Protein AF-A0A3P8IIR4-F1 (afdb_monomer)

Radius of gyration: 20.56 Å; Cα contacts (8 Å, |Δi|>4): 209; chains: 1; bounding box: 44×70×50 Å

Nearest PDB structures (foldseek):
  2rvk-assembly1_A  TM=5.491E-01  e=3.046E-05  Schizosaccharomyces pombe 972h-
  8v8j-assembly1_A  TM=4.713E-01  e=4.027E-01  Homo sapiens
  8v8i-assembly2_C  TM=4.203E-01  e=1.998E-01  Homo sapiens
  4tuu-assembly1_A  TM=4.596E-01  e=4.027E-01  Homo sapiens
  7k6m-assembly1_A  TM=4.285E-01  e=6.702E-01  Homo sapiens

Organism: NCBI:txid27848

Mean predicted aligned error: 11.12 Å

InterPro domains:
  IPR031567 Sin1, middle CRIM domain [PF16978] (65-155)

Sequence (172 aa):
MALEQAQADGQLARNNLFADYCVHDARPTGAVPDYSTARPGQLELASRQFTVWLWRVSHFPRVALCVQPRLNTTVKQFVGLVFWQYFNQLTRADAPPGLFDDLDRFDSTFLDRISVYILDTPEENVDSEFPPLDPTDPIHKYEFDSLALIEHTVTRKEDTKSKEVPLVLVTV

Structure (mmCIF, N/CA/C/O backbone):
data_AF-A0A3P8IIR4-F1
#
_entry.id   AF-A0A3P8IIR4-F1
#
loop_
_atom_site.group_PDB
_atom_site.id
_atom_site.type_symbol
_atom_site.label_atom_id
_atom_site.label_alt_id
_atom_site.label_comp_id
_atom_site.label_asym_id
_atom_site.label_entity_id
_atom_sit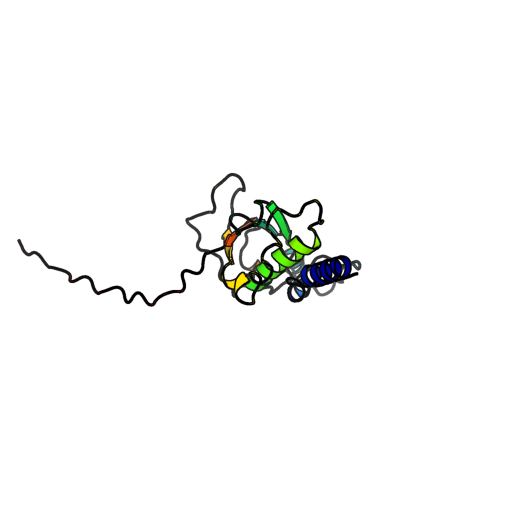e.label_seq_id
_atom_site.pdbx_PDB_ins_code
_atom_site.Cartn_x
_atom_site.Cartn_y
_atom_site.Cartn_z
_atom_site.occupancy
_atom_site.B_iso_or_equiv
_atom_site.auth_seq_id
_atom_site.auth_comp_id
_atom_site.auth_asym_id
_atom_site.auth_atom_id
_atom_site.pdbx_PDB_model_num
ATOM 1 N N . MET A 1 1 ? -18.207 -19.754 25.303 1.00 54.38 1 MET A N 1
ATOM 2 C CA . MET A 1 1 ? -18.531 -20.285 23.959 1.00 54.38 1 MET A CA 1
ATOM 3 C C . MET A 1 1 ? -18.850 -19.204 22.925 1.00 54.38 1 MET A C 1
ATOM 5 O O . MET A 1 1 ? -18.055 -19.080 22.014 1.00 54.38 1 MET A O 1
ATOM 9 N N . ALA A 1 2 ? -19.902 -18.374 23.032 1.00 58.41 2 ALA A N 1
ATOM 10 C CA . ALA A 1 2 ? -20.197 -17.376 21.977 1.00 58.41 2 ALA A CA 1
ATOM 11 C C . ALA A 1 2 ? -19.102 -16.297 21.784 1.00 58.41 2 ALA A C 1
ATOM 13 O O . ALA A 1 2 ? -18.758 -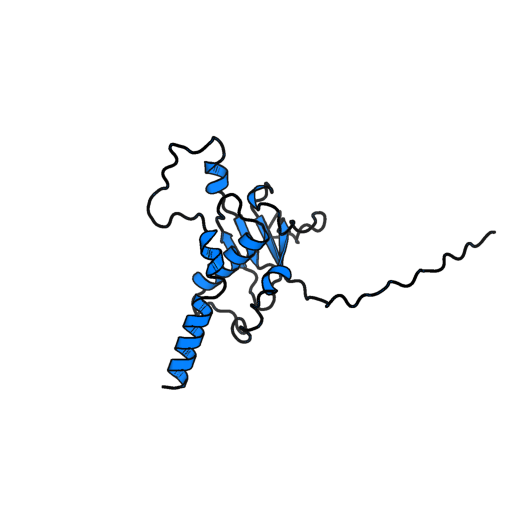15.962 20.655 1.00 58.41 2 ALA A O 1
ATOM 14 N N . LEU A 1 3 ? -18.513 -15.794 22.878 1.00 53.59 3 LEU A N 1
ATOM 15 C CA . LEU A 1 3 ? -17.443 -14.787 22.813 1.00 53.59 3 LEU A CA 1
ATOM 16 C C . LEU A 1 3 ? -16.135 -15.353 22.237 1.00 53.59 3 LEU A C 1
ATOM 18 O O . LEU A 1 3 ? -15.454 -14.689 21.466 1.00 53.59 3 LEU A O 1
ATOM 22 N N . GLU A 1 4 ? -15.798 -16.590 22.603 1.00 58.22 4 GLU A N 1
ATOM 23 C CA . GLU A 1 4 ? -14.605 -17.290 22.111 1.00 58.22 4 GLU A CA 1
ATOM 24 C C . GLU A 1 4 ? -14.738 -17.634 20.625 1.00 58.22 4 GLU A C 1
ATOM 26 O O . GLU A 1 4 ? -13.777 -17.486 19.877 1.00 58.22 4 GLU A O 1
ATOM 31 N N . GLN A 1 5 ? -15.944 -18.010 20.182 1.00 58.66 5 GLN A N 1
ATOM 32 C CA . GLN A 1 5 ? -16.244 -18.249 18.771 1.00 58.66 5 GLN A CA 1
ATOM 33 C C . GLN A 1 5 ? -16.088 -16.963 17.946 1.00 58.66 5 GLN A C 1
ATOM 35 O O . GLN A 1 5 ? -15.442 -16.995 16.908 1.00 58.66 5 GLN A O 1
ATOM 40 N N . ALA A 1 6 ? -16.604 -15.826 18.431 1.00 58.19 6 ALA A N 1
ATOM 41 C CA . ALA A 1 6 ? -16.466 -14.530 17.760 1.00 58.19 6 ALA A CA 1
ATOM 42 C C . ALA A 1 6 ? -15.008 -14.034 17.721 1.00 58.19 6 ALA A C 1
ATOM 44 O O . ALA A 1 6 ? -14.573 -13.435 16.742 1.00 58.19 6 ALA A O 1
ATOM 45 N N . GLN A 1 7 ? -14.224 -14.311 18.768 1.00 57.34 7 GLN A N 1
ATOM 46 C CA . GLN A 1 7 ? -12.792 -13.998 18.790 1.00 57.34 7 GLN A CA 1
ATOM 47 C C . GLN A 1 7 ? -11.983 -14.879 17.831 1.00 57.34 7 GLN A C 1
ATOM 49 O O . GLN A 1 7 ? -11.056 -14.380 17.192 1.00 57.34 7 GLN A O 1
ATOM 54 N N . ALA A 1 8 ? -12.330 -16.163 17.720 1.00 60.22 8 ALA A N 1
ATOM 55 C CA . ALA A 1 8 ? -11.716 -17.082 16.767 1.00 60.22 8 ALA A CA 1
ATOM 56 C C . ALA A 1 8 ? -12.079 -16.719 15.317 1.00 60.22 8 ALA A C 1
ATOM 58 O O . ALA A 1 8 ? -11.202 -16.691 14.458 1.00 60.22 8 ALA A O 1
ATOM 59 N N . ASP A 1 9 ? -13.341 -16.372 15.064 1.00 59.28 9 ASP A N 1
ATOM 60 C CA . ASP A 1 9 ? -13.843 -15.949 13.753 1.00 59.28 9 ASP A CA 1
ATOM 61 C C . ASP A 1 9 ? -13.201 -14.627 13.299 1.00 59.28 9 ASP A C 1
ATOM 63 O O . ASP A 1 9 ? -12.658 -14.540 12.199 1.00 59.28 9 ASP A O 1
ATOM 67 N N . GLY A 1 10 ? -13.098 -13.643 14.199 1.00 58.53 10 GLY A N 1
ATOM 68 C CA . GLY A 1 10 ? -12.374 -12.395 13.940 1.00 58.53 10 GLY A CA 1
ATOM 69 C C . GLY A 1 10 ? -10.867 -12.591 13.719 1.00 58.53 10 GLY A C 1
ATOM 70 O O . GLY A 1 10 ? -10.261 -11.883 12.915 1.00 58.53 10 GLY A O 1
ATOM 71 N N . GLN A 1 11 ? -10.239 -13.573 14.380 1.00 60.22 11 GLN A N 1
ATOM 72 C CA . GLN A 1 11 ? -8.843 -13.945 14.104 1.00 60.22 11 GLN A CA 1
ATOM 73 C C . GLN A 1 11 ? -8.671 -14.593 12.728 1.00 60.22 11 GLN A C 1
ATOM 75 O O . GLN A 1 11 ? -7.712 -14.269 12.027 1.00 60.22 11 GLN A O 1
ATOM 80 N N . LEU A 1 12 ? -9.580 -15.489 12.341 1.00 60.31 12 LEU A N 1
ATOM 81 C CA . LEU A 1 12 ? -9.597 -16.121 11.021 1.00 60.31 12 LEU A CA 1
ATOM 82 C C . LEU A 1 12 ? -9.808 -15.081 9.916 1.00 60.31 12 LEU A C 1
ATOM 84 O O . LEU A 1 12 ? -9.054 -15.069 8.945 1.00 60.31 12 LEU A O 1
ATOM 88 N N . ALA A 1 13 ? -10.762 -14.165 10.095 1.00 63.56 13 ALA A N 1
ATOM 89 C CA . ALA A 1 13 ? -11.017 -13.068 9.166 1.00 63.56 13 ALA A CA 1
ATOM 90 C C . ALA A 1 13 ? -9.787 -12.163 9.002 1.00 63.56 13 ALA A C 1
ATOM 92 O O . ALA A 1 13 ? -9.371 -11.888 7.879 1.00 63.56 13 ALA A O 1
ATOM 93 N N . ARG A 1 14 ? -9.137 -11.778 10.110 1.00 66.06 14 ARG A N 1
ATOM 94 C CA . ARG A 1 14 ? -7.911 -10.965 10.087 1.00 66.06 14 ARG A CA 1
ATOM 95 C C . ARG A 1 14 ? -6.762 -11.653 9.355 1.00 66.06 14 ARG A C 1
ATOM 97 O O . ARG A 1 14 ? -6.074 -11.007 8.574 1.00 66.06 14 ARG A O 1
ATOM 104 N N . ASN A 1 15 ? -6.542 -12.940 9.613 1.00 64.38 15 ASN A N 1
ATOM 105 C CA . ASN A 1 15 ? -5.452 -13.688 8.984 1.00 64.38 15 ASN A CA 1
ATOM 106 C C . ASN A 1 15 ? -5.658 -13.856 7.466 1.00 64.38 15 ASN A C 1
ATOM 108 O O . ASN A 1 15 ? -4.690 -14.087 6.746 1.00 64.38 15 ASN A O 1
ATOM 112 N N . ASN A 1 16 ? -6.896 -13.707 6.986 1.00 78.12 16 ASN A N 1
ATOM 113 C CA . ASN A 1 16 ? -7.237 -13.789 5.570 1.00 78.12 16 ASN A CA 1
ATOM 114 C C . ASN A 1 16 ? -7.251 -12.428 4.854 1.00 78.12 16 ASN A C 1
ATOM 116 O O . ASN A 1 16 ? -7.357 -12.399 3.627 1.00 78.12 16 ASN A O 1
ATOM 120 N N . LEU A 1 17 ? -7.119 -11.303 5.572 1.00 86.69 17 LEU A N 1
ATOM 121 C CA . LEU A 1 17 ? -7.070 -9.983 4.943 1.00 86.69 17 LEU A CA 1
ATOM 122 C C . LEU A 1 17 ? -5.876 -9.899 3.987 1.00 86.69 17 LEU A C 1
ATOM 124 O O . LEU A 1 17 ? -4.725 -10.099 4.379 1.00 86.69 17 LEU A O 1
ATOM 128 N N . PHE A 1 18 ? -6.166 -9.583 2.724 1.00 91.69 18 PHE A N 1
ATOM 129 C CA . PHE A 1 18 ? -5.177 -9.456 1.650 1.00 91.69 18 PHE A CA 1
ATOM 130 C C . PHE A 1 18 ? -4.336 -10.724 1.406 1.00 91.69 18 PHE A C 1
ATOM 132 O O . PHE A 1 18 ? -3.274 -10.639 0.793 1.00 91.69 18 PHE A O 1
ATOM 139 N N . ALA A 1 19 ? -4.790 -11.906 1.841 1.00 90.69 19 ALA A N 1
ATOM 140 C CA . ALA A 1 19 ? -4.039 -13.156 1.687 1.00 90.69 19 ALA A CA 1
ATOM 141 C C . ALA A 1 19 ? -3.680 -13.464 0.224 1.00 90.69 19 ALA A C 1
ATOM 143 O O . ALA A 1 19 ? -2.585 -13.957 -0.042 1.00 90.69 19 ALA A O 1
ATOM 144 N N . ASP A 1 20 ? -4.534 -13.091 -0.732 1.00 91.56 20 ASP A N 1
ATOM 145 C CA . ASP A 1 20 ? -4.284 -13.265 -2.168 1.00 91.56 20 ASP A CA 1
ATOM 146 C C . ASP A 1 20 ? -3.027 -12.532 -2.664 1.00 91.56 20 ASP A C 1
ATOM 148 O O . ASP A 1 20 ? -2.448 -12.911 -3.680 1.00 91.56 20 ASP A O 1
ATOM 152 N N . TYR A 1 21 ? -2.558 -11.514 -1.935 1.00 93.94 21 TYR A N 1
ATOM 153 C CA . TYR A 1 21 ? -1.386 -10.726 -2.311 1.00 93.94 21 TYR A CA 1
ATOM 154 C C . TYR A 1 21 ? -0.064 -11.316 -1.813 1.00 93.94 21 TYR A C 1
ATOM 156 O O . TYR A 1 21 ? 0.995 -10.876 -2.263 1.00 93.94 21 TYR A O 1
ATOM 164 N N . CYS A 1 22 ? -0.088 -12.351 -0.961 1.00 91.88 22 CYS A N 1
ATOM 165 C CA . CYS A 1 22 ? 1.134 -13.009 -0.481 1.00 91.88 22 CYS A CA 1
ATOM 166 C C . CYS A 1 22 ? 1.976 -13.603 -1.621 1.00 91.88 22 CYS A C 1
ATOM 168 O O . CYS A 1 22 ? 3.199 -13.690 -1.521 1.00 91.88 22 CYS A O 1
ATOM 170 N N . VAL A 1 23 ? 1.339 -13.951 -2.745 1.00 91.31 23 VAL A N 1
ATOM 171 C CA . VAL A 1 23 ? 2.011 -14.474 -3.943 1.00 91.31 23 VAL A CA 1
ATOM 172 C C . VAL A 1 23 ? 3.005 -13.476 -4.537 1.00 91.31 23 VAL A C 1
ATOM 174 O O . VAL A 1 23 ? 3.942 -13.888 -5.219 1.00 91.31 23 VAL A O 1
ATOM 177 N N . HIS A 1 24 ? 2.835 -12.180 -4.260 1.00 93.81 24 HIS A N 1
ATOM 178 C CA . HIS A 1 24 ? 3.719 -11.112 -4.718 1.00 93.81 24 HIS A CA 1
ATOM 179 C C . HIS A 1 24 ? 4.915 -10.871 -3.793 1.00 93.81 24 HIS A C 1
ATOM 181 O O . HIS A 1 24 ? 5.780 -10.076 -4.150 1.00 93.81 24 HIS A O 1
ATOM 187 N N . ASP A 1 25 ? 5.012 -11.555 -2.650 1.00 91.06 25 ASP A N 1
ATOM 188 C CA . ASP A 1 25 ? 6.176 -11.471 -1.767 1.00 91.06 25 ASP A CA 1
ATOM 189 C C . ASP A 1 25 ? 7.365 -12.233 -2.375 1.00 91.06 25 ASP A C 1
ATOM 191 O O . ASP A 1 25 ? 7.269 -13.426 -2.697 1.00 91.06 25 ASP A O 1
ATOM 195 N N . ALA A 1 26 ? 8.485 -11.536 -2.566 1.00 89.75 26 ALA A N 1
ATOM 196 C CA . ALA A 1 26 ? 9.731 -12.092 -3.088 1.00 89.75 26 ALA A CA 1
ATOM 197 C C . ALA A 1 26 ? 10.729 -12.490 -1.994 1.00 89.75 26 ALA A C 1
ATOM 199 O O . ALA A 1 26 ? 11.778 -13.053 -2.322 1.00 89.75 26 ALA A O 1
ATOM 200 N N . ARG A 1 27 ? 10.431 -12.229 -0.713 1.00 85.56 27 ARG A N 1
ATOM 201 C CA . ARG A 1 27 ? 11.316 -12.633 0.382 1.00 85.56 27 ARG A CA 1
ATOM 202 C C . ARG A 1 27 ? 11.489 -14.156 0.369 1.00 85.56 27 ARG A C 1
ATOM 204 O O . ARG A 1 27 ? 10.507 -14.891 0.235 1.00 85.56 27 ARG A O 1
ATOM 211 N N . PRO A 1 28 ? 12.725 -14.659 0.502 1.00 72.69 28 PRO A N 1
ATOM 212 C CA . PRO A 1 28 ? 12.974 -16.090 0.471 1.00 72.69 28 PRO A CA 1
ATOM 213 C C . PRO A 1 28 ? 12.336 -16.757 1.695 1.00 72.69 28 PRO A C 1
ATOM 215 O O . PRO A 1 28 ? 12.691 -16.465 2.833 1.00 72.69 28 PRO A O 1
ATOM 218 N N . THR A 1 29 ? 11.424 -17.702 1.472 1.00 64.31 29 THR A N 1
ATOM 219 C CA . THR A 1 29 ? 10.771 -18.503 2.526 1.00 64.31 29 THR A CA 1
ATOM 220 C C . THR A 1 29 ? 11.619 -19.699 2.983 1.00 64.31 29 THR A C 1
ATOM 222 O O . THR A 1 29 ? 11.099 -20.708 3.451 1.00 64.31 29 THR A O 1
ATOM 225 N N . GLY A 1 30 ? 12.946 -19.594 2.870 1.00 66.00 30 GLY A N 1
ATOM 226 C CA . GLY A 1 30 ? 13.893 -20.630 3.275 1.00 66.00 30 GLY A CA 1
ATOM 227 C C . GLY A 1 30 ? 15.015 -20.807 2.259 1.00 66.00 30 GLY A C 1
ATOM 228 O O . GLY A 1 30 ? 16.081 -20.218 2.412 1.00 66.00 30 GLY A O 1
ATOM 229 N N . ALA A 1 31 ? 14.787 -21.630 1.231 1.00 55.47 31 ALA A N 1
ATOM 230 C CA . ALA A 1 31 ? 15.807 -21.954 0.236 1.00 55.47 31 ALA A CA 1
ATOM 231 C C . ALA A 1 31 ? 16.247 -20.707 -0.546 1.00 55.47 31 ALA A C 1
ATOM 233 O O . ALA A 1 31 ? 15.415 -19.961 -1.066 1.00 55.47 31 ALA A O 1
ATOM 234 N N . VAL A 1 32 ? 17.564 -20.502 -0.635 1.00 59.53 32 VAL A N 1
ATOM 235 C CA . VAL A 1 32 ? 18.160 -19.483 -1.505 1.00 59.53 32 VAL A CA 1
ATOM 236 C C . VAL A 1 32 ? 17.701 -19.788 -2.934 1.00 59.53 32 VAL A C 1
ATOM 238 O O . VAL A 1 32 ? 17.897 -20.921 -3.382 1.00 59.53 32 VAL A O 1
ATOM 241 N N . PRO A 1 33 ? 17.055 -18.846 -3.639 1.00 61.00 33 PRO A N 1
ATOM 242 C CA . PRO A 1 33 ? 16.582 -19.125 -4.985 1.00 61.00 33 PRO A CA 1
ATOM 243 C C . PRO A 1 33 ? 17.765 -19.454 -5.901 1.00 61.00 33 PRO A C 1
ATOM 245 O O . PRO A 1 33 ? 18.830 -18.847 -5.795 1.00 61.00 33 PRO A O 1
ATOM 248 N N . ASP A 1 34 ? 17.597 -20.441 -6.780 1.00 61.19 34 ASP A N 1
ATOM 249 C CA . ASP A 1 34 ? 18.626 -20.787 -7.757 1.00 61.19 34 ASP A CA 1
ATOM 250 C C . ASP A 1 34 ? 18.662 -19.711 -8.849 1.00 61.19 34 ASP A C 1
ATOM 252 O O . ASP A 1 34 ? 17.772 -19.611 -9.696 1.00 61.19 34 ASP A O 1
ATOM 256 N N . TYR A 1 35 ? 19.680 -18.857 -8.785 1.00 63.03 35 TYR A N 1
ATOM 257 C CA . TYR A 1 35 ? 19.858 -17.723 -9.689 1.00 63.03 35 TYR A CA 1
ATOM 258 C C . TYR A 1 35 ? 20.765 -18.036 -10.881 1.00 63.03 35 TYR A C 1
ATOM 260 O O . TYR A 1 35 ? 21.122 -17.124 -11.628 1.00 63.03 35 TYR A O 1
ATOM 268 N N . SER A 1 36 ? 21.131 -19.303 -11.093 1.00 65.94 36 SER A N 1
ATOM 269 C CA . SER A 1 36 ? 22.040 -19.715 -12.171 1.00 65.94 36 SER A CA 1
ATOM 270 C C . SER A 1 36 ? 21.536 -19.361 -13.582 1.00 65.94 36 SER A C 1
ATOM 272 O O . SER A 1 36 ? 22.338 -19.251 -14.508 1.00 65.94 36 SER A O 1
ATOM 274 N N . THR A 1 37 ? 20.233 -19.100 -13.748 1.00 67.44 37 THR A N 1
ATOM 275 C CA . THR A 1 37 ? 19.613 -18.670 -15.016 1.00 67.44 37 THR A CA 1
ATOM 276 C C . THR A 1 37 ? 19.142 -17.209 -15.032 1.00 67.44 37 THR A C 1
ATOM 278 O O . THR A 1 37 ? 18.460 -16.799 -15.974 1.00 67.44 37 THR A O 1
ATOM 281 N N . ALA A 1 38 ? 19.433 -16.413 -13.998 1.00 64.94 38 ALA A N 1
ATOM 282 C CA . ALA A 1 38 ? 18.976 -15.026 -13.924 1.00 64.94 38 ALA A CA 1
ATOM 283 C C . ALA A 1 38 ? 19.742 -14.134 -14.914 1.00 64.94 38 ALA A C 1
ATOM 285 O O . ALA A 1 38 ? 20.963 -14.222 -15.046 1.00 64.94 38 ALA A O 1
ATOM 286 N N . ARG A 1 39 ? 19.027 -13.241 -15.611 1.00 73.25 39 ARG A N 1
ATOM 287 C CA . ARG A 1 39 ? 19.679 -12.241 -16.467 1.00 73.25 39 ARG A CA 1
ATOM 288 C C . ARG A 1 39 ? 20.422 -11.199 -15.616 1.00 73.25 39 ARG A C 1
ATOM 290 O O . ARG A 1 39 ? 19.990 -10.920 -14.494 1.00 73.25 39 ARG A O 1
ATOM 297 N N . PRO A 1 40 ? 21.490 -10.575 -16.147 1.00 69.75 40 PRO A N 1
ATOM 298 C CA . PRO A 1 40 ? 22.151 -9.449 -15.487 1.00 69.75 40 PRO A CA 1
ATOM 299 C C . PRO A 1 40 ? 21.135 -8.360 -15.102 1.00 69.75 40 PRO A C 1
ATOM 301 O O . PRO A 1 40 ? 20.258 -8.035 -15.900 1.00 69.75 40 PRO A O 1
ATOM 304 N N . GLY A 1 41 ? 21.210 -7.844 -13.872 1.00 71.31 41 GLY A N 1
ATOM 305 C CA . GLY A 1 41 ? 20.292 -6.829 -13.327 1.00 71.31 41 GLY A CA 1
ATOM 306 C C . GLY A 1 41 ? 18.937 -7.355 -12.828 1.00 71.31 41 GLY A C 1
ATOM 307 O O . GLY A 1 41 ? 18.318 -6.744 -11.963 1.00 71.31 41 GLY A O 1
ATOM 308 N N . GLN A 1 42 ? 18.488 -8.530 -13.283 1.00 74.81 42 GLN A N 1
ATOM 309 C CA . GLN A 1 42 ? 17.210 -9.114 -12.857 1.00 74.81 42 GLN A CA 1
ATOM 310 C C . GLN A 1 42 ? 17.234 -9.558 -11.385 1.00 74.81 42 GLN A C 1
ATOM 312 O O . GLN A 1 42 ? 16.218 -9.476 -10.696 1.00 74.81 42 GLN A O 1
ATOM 317 N N . LEU A 1 43 ? 18.397 -10.008 -10.905 1.00 75.31 43 LEU A N 1
ATOM 318 C CA . LEU A 1 43 ? 18.605 -10.378 -9.506 1.00 75.31 43 LEU A CA 1
ATOM 319 C C . LEU A 1 43 ? 18.543 -9.163 -8.572 1.00 75.31 43 LEU A C 1
ATOM 321 O O . LEU A 1 43 ? 17.952 -9.254 -7.497 1.00 75.31 43 LEU A O 1
ATOM 325 N N . GLU A 1 44 ? 19.116 -8.035 -8.994 1.00 78.25 44 GLU A N 1
ATOM 326 C CA . GLU A 1 44 ? 19.084 -6.795 -8.213 1.00 78.25 44 GLU A CA 1
ATOM 327 C C . GLU A 1 44 ? 17.661 -6.256 -8.105 1.00 78.25 44 GLU A C 1
ATOM 329 O O . GLU A 1 44 ? 17.191 -5.988 -7.004 1.00 78.25 44 GLU A O 1
ATOM 334 N N . LEU A 1 45 ? 16.928 -6.223 -9.223 1.00 79.50 45 LEU A N 1
ATOM 335 C CA . LEU A 1 45 ? 15.512 -5.854 -9.236 1.00 79.50 45 LEU A CA 1
ATOM 336 C C . LEU A 1 45 ? 14.669 -6.781 -8.347 1.00 79.50 45 LEU A C 1
ATOM 338 O O . LEU A 1 45 ? 13.857 -6.297 -7.574 1.00 79.50 45 LEU A O 1
ATOM 342 N N . ALA A 1 46 ? 14.874 -8.101 -8.405 1.00 78.38 46 ALA A N 1
ATOM 343 C CA . ALA A 1 46 ? 14.104 -9.061 -7.604 1.00 78.38 46 ALA A CA 1
ATOM 344 C C . ALA A 1 46 ? 14.425 -9.021 -6.097 1.00 78.38 46 ALA A C 1
ATOM 346 O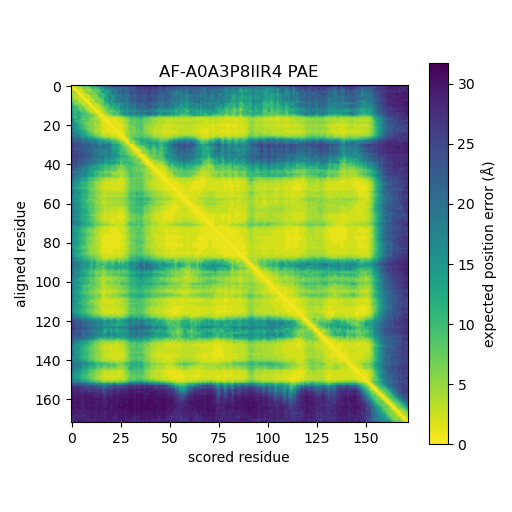 O . ALA A 1 46 ? 13.614 -9.453 -5.274 1.00 78.38 46 ALA A O 1
ATOM 347 N N . SER A 1 47 ? 15.616 -8.537 -5.743 1.00 82.44 47 SER A N 1
ATOM 348 C CA . SER A 1 47 ? 16.070 -8.390 -4.355 1.00 82.44 47 SER A CA 1
ATOM 349 C C . SER A 1 47 ? 15.790 -6.995 -3.794 1.00 82.44 47 SER A C 1
ATOM 351 O O . SER A 1 47 ? 16.083 -6.734 -2.627 1.00 82.44 47 SER A O 1
ATOM 353 N N . ARG A 1 48 ? 15.235 -6.097 -4.614 1.00 88.62 48 ARG A N 1
ATOM 354 C CA . ARG A 1 48 ? 15.013 -4.699 -4.266 1.00 88.62 48 ARG A CA 1
ATOM 355 C C . ARG A 1 48 ? 13.928 -4.562 -3.204 1.00 88.62 48 ARG A C 1
ATOM 357 O O . ARG A 1 48 ? 12.821 -5.078 -3.351 1.00 88.62 48 ARG A O 1
ATOM 364 N N . GLN A 1 49 ? 14.259 -3.844 -2.138 1.00 92.56 49 GLN A N 1
ATOM 365 C CA . GLN A 1 49 ? 13.345 -3.550 -1.043 1.00 92.56 49 GLN A CA 1
ATOM 366 C C . GLN A 1 49 ? 12.864 -2.108 -1.132 1.00 92.56 49 GLN A C 1
ATOM 368 O O . GLN A 1 49 ? 13.642 -1.204 -1.414 1.00 92.56 49 GLN A O 1
ATOM 373 N N . PHE A 1 50 ? 11.586 -1.914 -0.835 1.00 93.69 50 PHE A N 1
ATOM 374 C CA . PHE A 1 50 ? 10.944 -0.613 -0.783 1.00 93.69 50 PHE A CA 1
ATOM 375 C C . PHE A 1 50 ? 10.621 -0.272 0.668 1.00 93.69 50 PHE A C 1
ATOM 377 O O . PHE A 1 50 ? 10.050 -1.095 1.389 1.00 93.69 50 PHE A O 1
ATOM 384 N N . THR A 1 51 ? 10.948 0.947 1.082 1.00 94.62 51 THR A N 1
ATOM 385 C CA . THR A 1 51 ? 10.490 1.532 2.341 1.00 94.62 51 THR A CA 1
ATOM 386 C C . THR A 1 51 ? 9.157 2.223 2.093 1.00 94.62 51 THR A C 1
ATOM 388 O O . THR A 1 51 ? 9.093 3.266 1.446 1.00 94.62 51 THR A O 1
ATOM 391 N N . VAL A 1 52 ? 8.074 1.642 2.601 1.00 95.25 52 VAL A N 1
ATOM 392 C CA . VAL A 1 52 ? 6.709 2.110 2.347 1.00 95.25 52 VAL A CA 1
ATOM 393 C C . VAL A 1 52 ? 6.101 2.679 3.612 1.00 95.25 52 VAL A C 1
ATOM 395 O O . VAL A 1 52 ? 5.940 1.970 4.603 1.00 95.25 52 VAL A O 1
ATOM 398 N N . TRP A 1 53 ? 5.708 3.945 3.566 1.00 94.00 53 TRP A N 1
ATOM 399 C CA . TRP A 1 53 ? 5.058 4.633 4.669 1.00 94.00 53 TRP A CA 1
ATOM 400 C C . TRP A 1 53 ? 3.538 4.584 4.537 1.00 94.00 53 TRP A C 1
ATOM 402 O O . TRP A 1 53 ? 2.980 5.034 3.535 1.00 94.00 53 TRP A O 1
ATOM 412 N N . LEU A 1 54 ? 2.846 4.132 5.584 1.00 93.19 54 LEU A N 1
ATOM 413 C CA . LEU A 1 54 ? 1.404 4.332 5.755 1.00 93.19 54 LEU A CA 1
ATOM 414 C C . LEU A 1 54 ? 1.149 5.800 6.126 1.00 93.19 54 LEU A C 1
ATOM 416 O O . LEU A 1 54 ? 0.914 6.139 7.281 1.00 93.19 54 LEU A O 1
ATOM 420 N N . TRP A 1 55 ? 1.298 6.704 5.159 1.00 91.81 55 TRP A N 1
ATOM 421 C CA . TRP A 1 55 ? 1.450 8.134 5.425 1.00 91.81 55 TRP A CA 1
ATOM 422 C C . TRP A 1 55 ? 0.152 8.805 5.868 1.00 91.81 55 TRP A C 1
ATOM 424 O O . TRP A 1 55 ? 0.122 9.516 6.874 1.00 91.81 55 TRP A O 1
ATOM 434 N N . ARG A 1 56 ? -0.922 8.591 5.103 1.00 91.38 56 ARG A N 1
ATOM 435 C CA . ARG A 1 56 ? -2.264 9.142 5.351 1.00 91.38 56 ARG A CA 1
ATOM 436 C C . ARG A 1 56 ? -3.315 8.113 4.951 1.00 91.38 56 ARG A C 1
ATOM 438 O O . ARG A 1 56 ? -4.083 8.332 4.023 1.00 91.38 56 ARG A O 1
ATOM 445 N N . VAL A 1 57 ? -3.301 6.971 5.632 1.00 91.75 57 VAL A N 1
ATOM 446 C CA . VAL A 1 57 ? -4.302 5.911 5.463 1.00 91.75 57 VAL A CA 1
ATOM 447 C C . VAL A 1 57 ? -5.190 5.901 6.702 1.00 91.75 57 VAL A C 1
ATOM 449 O O . VAL A 1 57 ? -4.699 5.867 7.831 1.00 91.75 57 VAL A O 1
ATOM 452 N N . SER A 1 58 ? -6.503 5.974 6.514 1.00 88.75 58 SER A N 1
ATOM 453 C CA . SER A 1 58 ? -7.463 6.172 7.603 1.00 88.75 58 SER A CA 1
ATOM 454 C C . SER A 1 58 ? -7.403 5.007 8.586 1.00 88.75 58 SER A C 1
ATOM 456 O O . SER A 1 58 ? -7.380 3.848 8.173 1.00 88.75 58 SER A O 1
ATOM 458 N N . HIS A 1 59 ? -7.400 5.296 9.887 1.00 87.06 59 HIS A N 1
ATOM 459 C CA . HIS A 1 59 ? -7.279 4.302 10.969 1.00 87.06 59 HIS A CA 1
ATOM 460 C C . HIS A 1 59 ? -5.965 3.501 10.991 1.00 87.06 59 HIS A C 1
ATOM 462 O O . HIS A 1 59 ? -5.834 2.582 11.797 1.00 87.06 59 HIS A O 1
ATOM 468 N N . PHE A 1 60 ? -4.978 3.858 10.163 1.00 89.50 60 PHE A N 1
ATOM 469 C CA . PHE A 1 60 ? -3.623 3.327 10.267 1.00 89.50 60 PHE A CA 1
ATOM 470 C C . PHE A 1 60 ? -2.694 4.364 10.912 1.00 89.50 60 PHE A C 1
ATOM 472 O O . PHE A 1 60 ? -2.834 5.567 10.680 1.00 89.50 60 PHE A O 1
ATOM 479 N N . PRO A 1 61 ? -1.729 3.921 11.730 1.00 88.81 61 PRO A N 1
ATOM 480 C CA . PRO A 1 61 ? -0.695 4.781 12.268 1.00 88.81 61 PRO A CA 1
ATOM 481 C C . PRO A 1 61 ? 0.303 5.121 11.161 1.00 88.81 61 PRO A C 1
ATOM 483 O O . PRO A 1 61 ? 0.500 4.345 10.224 1.00 88.81 61 PRO A O 1
ATOM 486 N N . ARG A 1 62 ? 0.993 6.255 11.304 1.00 89.50 62 ARG A N 1
ATOM 487 C CA . ARG A 1 62 ? 2.095 6.610 10.408 1.00 89.50 62 ARG A CA 1
ATOM 488 C C . ARG A 1 62 ? 3.316 5.755 10.728 1.00 89.50 62 ARG A C 1
ATOM 490 O O . ARG A 1 62 ? 4.093 6.085 11.619 1.00 89.50 62 ARG A O 1
ATOM 497 N N . VAL A 1 63 ? 3.456 4.649 10.007 1.00 90.44 63 VAL A N 1
ATOM 498 C CA . VAL A 1 63 ? 4.537 3.667 10.168 1.00 90.44 63 VAL A CA 1
ATOM 499 C C . VAL A 1 63 ? 5.143 3.295 8.822 1.00 90.44 63 VAL A C 1
ATOM 501 O O . VAL A 1 63 ? 4.481 3.415 7.791 1.00 90.44 63 VAL A O 1
ATOM 504 N N . ALA A 1 64 ? 6.391 2.833 8.843 1.00 92.00 64 ALA A N 1
ATOM 505 C CA . ALA A 1 64 ? 7.099 2.345 7.667 1.00 92.00 64 ALA A CA 1
ATOM 506 C C . ALA A 1 64 ? 7.189 0.814 7.667 1.00 92.00 64 ALA A C 1
ATOM 508 O O . ALA A 1 64 ? 7.355 0.197 8.720 1.00 92.00 64 ALA A O 1
ATOM 509 N N . LEU A 1 65 ? 7.127 0.215 6.480 1.00 92.56 65 LEU A N 1
ATOM 510 C CA . LEU A 1 65 ? 7.362 -1.206 6.243 1.00 92.56 65 LEU A CA 1
ATOM 511 C C . LEU A 1 65 ? 8.421 -1.390 5.159 1.00 92.56 65 LEU A C 1
ATOM 513 O O . LEU A 1 65 ? 8.389 -0.699 4.144 1.00 92.56 65 LEU A O 1
ATOM 517 N N . CYS A 1 66 ? 9.303 -2.373 5.334 1.00 93.81 66 CYS A N 1
ATOM 518 C CA . CYS A 1 66 ? 10.187 -2.830 4.263 1.00 93.81 66 CYS A CA 1
ATOM 519 C C . CYS A 1 66 ? 9.498 -3.952 3.485 1.00 93.81 66 CYS A C 1
ATOM 521 O O . CYS A 1 66 ? 9.239 -5.021 4.047 1.00 93.81 66 CYS A O 1
ATOM 523 N N . VAL A 1 67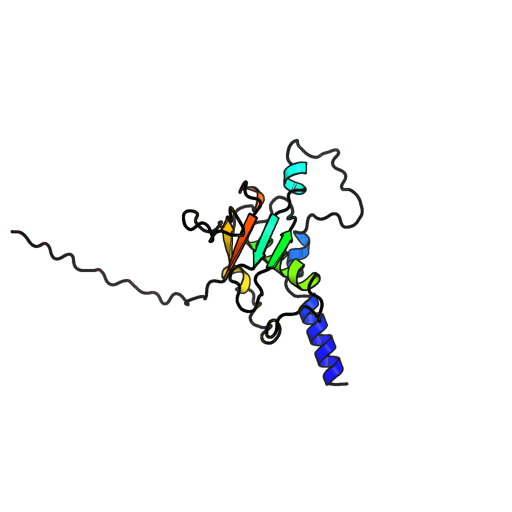 ? 9.201 -3.722 2.209 1.00 94.25 67 VAL A N 1
ATOM 524 C CA . VAL A 1 67 ? 8.462 -4.658 1.351 1.00 94.25 67 VAL A CA 1
ATOM 525 C C . VAL A 1 67 ? 9.313 -5.034 0.145 1.00 94.25 67 VAL A C 1
ATOM 527 O O . VAL A 1 67 ? 9.900 -4.166 -0.494 1.00 94.25 67 VAL A O 1
ATOM 530 N N . GLN A 1 68 ? 9.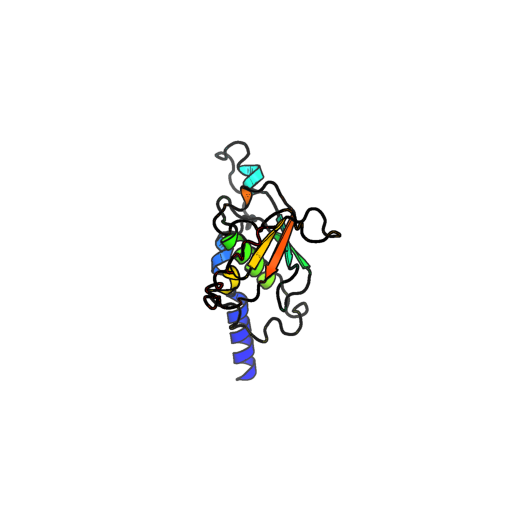376 -6.327 -0.175 1.00 94.50 68 GLN A N 1
ATOM 531 C CA . GLN A 1 68 ? 10.135 -6.846 -1.315 1.00 94.50 68 GLN A CA 1
ATOM 532 C C . GLN A 1 68 ? 9.173 -7.509 -2.317 1.00 94.50 68 GLN A C 1
ATOM 534 O O . GLN A 1 68 ? 8.816 -8.678 -2.146 1.00 94.50 68 GLN A O 1
ATOM 539 N N . PRO A 1 69 ? 8.698 -6.777 -3.337 1.00 93.88 69 PRO A N 1
ATOM 540 C CA . PRO A 1 69 ? 7.787 -7.323 -4.329 1.00 93.88 69 PRO A CA 1
ATOM 541 C C . PRO A 1 69 ? 8.498 -8.223 -5.340 1.00 93.88 69 PRO A C 1
ATOM 543 O O . PRO A 1 69 ? 9.655 -8.021 -5.695 1.00 93.88 69 PRO A O 1
ATOM 546 N N . ARG A 1 70 ? 7.766 -9.185 -5.901 1.00 91.50 70 ARG A N 1
ATOM 547 C CA . ARG A 1 70 ? 8.224 -9.951 -7.066 1.00 91.50 70 ARG A CA 1
ATOM 548 C C . ARG A 1 70 ? 8.319 -9.070 -8.301 1.00 91.50 70 ARG A C 1
ATOM 550 O O . ARG A 1 70 ? 7.569 -8.104 -8.466 1.00 91.50 70 ARG A O 1
ATOM 557 N N . LEU A 1 71 ? 9.182 -9.477 -9.226 1.00 88.50 71 LEU A N 1
ATOM 558 C CA . LEU A 1 71 ? 9.217 -8.909 -10.570 1.00 88.50 71 LEU A CA 1
ATOM 559 C C . LEU A 1 71 ? 7.819 -8.943 -11.204 1.00 88.50 71 LEU A C 1
ATOM 561 O O . LEU A 1 71 ? 7.056 -9.883 -10.990 1.00 88.50 71 LEU A O 1
ATOM 565 N N . ASN A 1 72 ? 7.506 -7.917 -11.995 1.00 88.81 72 ASN A N 1
ATOM 566 C CA . ASN A 1 72 ? 6.209 -7.708 -12.654 1.00 88.81 72 ASN A CA 1
ATOM 567 C C . ASN A 1 72 ? 5.015 -7.441 -11.721 1.00 88.81 72 ASN A C 1
ATOM 569 O O . ASN A 1 72 ? 3.895 -7.323 -12.210 1.00 88.81 72 ASN A O 1
ATOM 573 N N . THR A 1 73 ? 5.225 -7.310 -10.408 1.00 94.38 73 THR A N 1
ATOM 574 C CA . THR A 1 73 ? 4.172 -6.839 -9.497 1.00 94.38 73 THR A CA 1
ATOM 575 C C . THR A 1 73 ? 3.773 -5.415 -9.881 1.00 94.38 73 THR A C 1
ATOM 577 O O . THR A 1 73 ? 4.628 -4.527 -9.956 1.00 94.38 73 THR A O 1
ATOM 580 N N . THR A 1 74 ? 2.485 -5.208 -10.148 1.00 97.00 74 THR A N 1
ATOM 581 C CA . THR A 1 74 ? 1.921 -3.878 -10.429 1.00 97.00 74 THR A CA 1
ATOM 582 C C . THR A 1 74 ? 1.849 -3.034 -9.161 1.00 97.00 74 THR A C 1
ATOM 584 O O . THR A 1 74 ? 1.836 -3.578 -8.055 1.00 97.00 74 THR A O 1
ATOM 587 N N . VAL A 1 75 ? 1.750 -1.712 -9.290 1.00 96.81 75 VAL A N 1
ATOM 588 C CA . VAL A 1 75 ? 1.575 -0.806 -8.144 1.00 96.81 75 VAL A CA 1
ATOM 589 C C . VAL A 1 75 ? 0.348 -1.200 -7.305 1.00 96.81 75 VAL A C 1
ATOM 591 O O . VAL A 1 75 ? 0.458 -1.296 -6.085 1.00 96.81 75 VAL A O 1
ATOM 594 N N . LYS A 1 76 ? -0.798 -1.538 -7.917 1.00 96.19 76 LYS A N 1
ATOM 595 C CA . LYS A 1 76 ? -1.992 -1.985 -7.169 1.00 96.19 76 LYS A CA 1
ATOM 596 C C . LYS A 1 76 ? -1.748 -3.279 -6.384 1.00 96.19 76 LYS A C 1
ATOM 598 O O . LYS A 1 76 ? -2.130 -3.381 -5.219 1.00 96.19 76 LYS A O 1
ATOM 603 N N . GLN A 1 77 ? -1.093 -4.265 -6.999 1.00 96.88 77 GLN A N 1
ATOM 604 C CA . GLN A 1 77 ? -0.735 -5.520 -6.324 1.00 96.88 77 GLN A CA 1
ATOM 605 C C . GLN A 1 77 ? 0.278 -5.295 -5.198 1.00 96.88 77 GLN A C 1
ATOM 607 O O . GLN A 1 77 ? 0.179 -5.920 -4.144 1.00 96.88 77 GLN A O 1
ATOM 612 N N . PHE A 1 78 ? 1.222 -4.379 -5.404 1.00 96.75 78 PHE A N 1
ATOM 613 C CA . PHE A 1 78 ? 2.195 -3.976 -4.400 1.00 96.75 78 PHE A CA 1
ATOM 614 C C . PHE A 1 78 ? 1.521 -3.358 -3.172 1.00 96.75 78 PHE A C 1
ATOM 616 O O . PHE A 1 78 ? 1.850 -3.733 -2.051 1.00 96.75 78 PHE A O 1
ATOM 623 N N . VAL A 1 79 ? 0.525 -2.486 -3.356 1.00 97.00 79 VAL A N 1
ATOM 624 C CA . VAL A 1 79 ? -0.262 -1.941 -2.238 1.00 97.00 79 VAL A CA 1
ATOM 625 C C . VAL A 1 79 ? -0.952 -3.066 -1.456 1.00 97.00 79 VAL A C 1
ATOM 627 O O . VAL A 1 79 ? -0.875 -3.096 -0.229 1.00 97.00 79 VAL A O 1
ATOM 630 N N . GLY A 1 80 ? -1.574 -4.030 -2.142 1.00 96.00 80 GLY A N 1
ATOM 631 C CA . GLY A 1 80 ? -2.170 -5.199 -1.485 1.00 96.00 80 GLY A CA 1
ATOM 632 C C . GLY A 1 80 ? -1.151 -6.017 -0.681 1.00 96.00 80 GLY A C 1
ATOM 633 O O . GLY A 1 80 ? -1.431 -6.407 0.452 1.00 96.00 80 GLY A O 1
ATOM 634 N N . LEU A 1 81 ? 0.060 -6.202 -1.218 1.00 95.69 81 LEU A N 1
ATOM 635 C CA . LEU A 1 81 ? 1.171 -6.860 -0.525 1.00 95.69 81 LEU A CA 1
ATOM 636 C C . LEU A 1 81 ? 1.601 -6.094 0.738 1.00 95.69 81 LEU A C 1
ATOM 638 O O . LEU A 1 81 ? 1.846 -6.721 1.769 1.00 95.69 81 LEU A O 1
ATOM 642 N N . VAL A 1 82 ? 1.661 -4.757 0.686 1.00 95.69 82 VAL A N 1
ATOM 643 C CA . VAL A 1 82 ? 1.983 -3.909 1.850 1.00 95.69 82 VAL A CA 1
ATOM 644 C C . VAL A 1 82 ? 0.978 -4.146 2.976 1.00 95.69 82 VAL A C 1
ATOM 646 O O . VAL A 1 82 ? 1.385 -4.382 4.114 1.00 95.69 82 VAL A O 1
ATOM 649 N N . PHE A 1 83 ? -0.325 -4.131 2.674 1.00 94.88 83 PHE A N 1
ATOM 650 C CA . PHE A 1 83 ? -1.359 -4.370 3.685 1.00 94.88 83 PHE A CA 1
ATOM 651 C C . PHE A 1 83 ? -1.335 -5.803 4.208 1.00 94.88 83 PHE A C 1
ATOM 653 O O . PHE A 1 83 ? -1.390 -5.995 5.422 1.00 94.88 83 PHE A O 1
ATOM 660 N N . TRP A 1 84 ? -1.180 -6.801 3.334 1.00 93.50 84 TRP A N 1
ATOM 661 C CA . TRP A 1 84 ? -0.997 -8.190 3.759 1.00 93.50 84 TRP A CA 1
ATOM 662 C C . TRP A 1 84 ? 0.167 -8.320 4.745 1.00 93.50 84 TRP A C 1
ATOM 664 O O . TRP A 1 84 ? 0.006 -8.891 5.826 1.00 93.50 84 TRP A O 1
ATOM 674 N N . GLN A 1 85 ? 1.323 -7.741 4.416 1.00 92.12 85 GLN A N 1
ATOM 675 C CA . GLN A 1 85 ? 2.496 -7.781 5.279 1.00 92.12 85 GLN A CA 1
ATOM 676 C C . GLN A 1 85 ? 2.247 -7.046 6.600 1.00 92.12 85 GLN A C 1
ATOM 678 O O . GLN A 1 85 ? 2.602 -7.576 7.653 1.00 92.12 85 GLN A O 1
ATOM 683 N N . TYR A 1 86 ? 1.614 -5.870 6.561 1.00 91.69 86 TYR A N 1
ATOM 684 C CA . TYR A 1 86 ? 1.254 -5.113 7.758 1.00 91.69 86 TYR A CA 1
ATOM 685 C C . TYR A 1 86 ? 0.386 -5.949 8.700 1.00 91.69 86 TYR A C 1
ATOM 687 O O . TYR A 1 86 ? 0.756 -6.132 9.856 1.00 91.69 86 TYR A O 1
ATOM 695 N N . PHE A 1 87 ? -0.708 -6.541 8.214 1.00 88.62 87 PHE A N 1
ATOM 696 C CA . PHE A 1 87 ? -1.597 -7.355 9.049 1.00 88.62 87 PHE A CA 1
ATOM 697 C C . PHE A 1 87 ? -0.947 -8.648 9.555 1.00 88.62 87 PHE A C 1
ATOM 699 O O . PHE A 1 87 ? -1.246 -9.069 10.671 1.00 88.62 87 PHE A O 1
ATOM 706 N N . ASN A 1 88 ? -0.038 -9.257 8.786 1.00 86.12 88 ASN A N 1
ATOM 707 C CA . ASN A 1 88 ? 0.693 -10.455 9.217 1.00 86.12 88 ASN A CA 1
ATOM 708 C C . ASN A 1 88 ? 1.776 -10.153 10.262 1.00 86.12 88 ASN A C 1
ATOM 710 O O . ASN A 1 88 ? 2.094 -11.013 11.081 1.00 86.12 88 ASN A O 1
ATOM 714 N N . GLN A 1 89 ? 2.346 -8.947 10.248 1.00 84.00 89 GLN A N 1
ATOM 715 C CA . GLN A 1 89 ? 3.340 -8.504 11.231 1.00 84.00 89 GLN A CA 1
ATOM 716 C C . GLN A 1 89 ? 2.700 -7.850 12.464 1.00 84.00 89 GLN A C 1
ATOM 718 O O . GLN A 1 89 ? 3.343 -7.752 13.509 1.00 84.00 89 GLN A O 1
ATOM 723 N N . LEU A 1 90 ? 1.438 -7.427 12.366 1.00 78.25 90 LEU A N 1
ATOM 724 C CA . LEU A 1 90 ? 0.723 -6.759 13.443 1.00 78.25 90 LEU A CA 1
ATOM 725 C C . LEU A 1 90 ? 0.348 -7.743 14.558 1.00 78.25 90 LEU A C 1
ATOM 727 O O . LEU A 1 90 ? -0.556 -8.577 14.424 1.00 78.25 90 LEU A O 1
ATOM 731 N N . THR A 1 91 ? 0.995 -7.607 15.716 1.00 67.88 91 THR A N 1
ATOM 732 C CA . THR A 1 91 ? 0.543 -8.311 16.917 1.00 67.88 91 THR A CA 1
ATOM 733 C C . THR A 1 91 ? -0.712 -7.637 17.480 1.00 67.88 91 THR A C 1
ATOM 735 O O . THR A 1 91 ? -0.951 -6.448 17.286 1.00 67.88 91 THR A O 1
ATOM 738 N N . ARG A 1 92 ? -1.552 -8.387 18.208 1.00 60.38 92 ARG A N 1
ATOM 739 C CA . ARG A 1 92 ? -2.789 -7.835 18.799 1.00 60.38 92 ARG A CA 1
ATOM 740 C C . ARG A 1 92 ? -2.509 -6.730 19.830 1.00 60.38 92 ARG A C 1
ATOM 742 O O . ARG A 1 92 ? -3.381 -5.899 20.049 1.00 60.38 92 ARG A O 1
ATOM 749 N N . ALA A 1 93 ? -1.330 -6.734 20.453 1.00 62.28 93 ALA A N 1
ATOM 750 C CA . ALA A 1 93 ? -0.923 -5.711 21.413 1.00 62.28 93 ALA A CA 1
ATOM 751 C C . ALA A 1 93 ? -0.518 -4.391 20.733 1.00 62.28 93 ALA A C 1
ATOM 753 O O . ALA A 1 93 ? -0.667 -3.335 21.338 1.00 62.28 93 ALA A O 1
ATOM 754 N N . ASP A 1 94 ? -0.075 -4.459 19.474 1.00 72.12 94 ASP A N 1
ATOM 755 C CA . ASP A 1 94 ? 0.376 -3.311 18.676 1.00 72.12 94 ASP A CA 1
ATOM 756 C C . ASP A 1 94 ? -0.714 -2.772 17.737 1.00 72.12 94 ASP A C 1
ATOM 758 O O . ASP A 1 94 ? -0.486 -1.835 16.971 1.00 72.12 94 ASP A O 1
ATOM 762 N N . ALA A 1 95 ? -1.907 -3.375 17.774 1.00 76.25 95 ALA A N 1
ATOM 763 C CA . ALA A 1 95 ? -3.023 -2.958 16.949 1.00 76.25 95 ALA A CA 1
ATOM 764 C C . ALA A 1 95 ? -3.507 -1.554 17.359 1.00 76.25 95 ALA A C 1
ATOM 766 O O . ALA A 1 95 ? -3.868 -1.344 18.521 1.00 76.25 95 ALA A O 1
ATOM 767 N N . PRO A 1 96 ? -3.570 -0.598 16.420 1.00 80.56 96 PRO A N 1
ATOM 768 C CA . PRO A 1 96 ? -4.096 0.725 16.697 1.00 80.56 96 PRO A CA 1
ATOM 769 C C . PRO A 1 96 ? -5.588 0.639 17.050 1.00 80.56 96 PRO A C 1
ATOM 771 O O . PRO A 1 96 ? -6.316 -0.187 16.483 1.00 80.56 96 PRO A O 1
ATOM 774 N N . PRO A 1 97 ? -6.070 1.494 17.968 1.00 78.56 97 PRO A N 1
ATOM 775 C CA . PRO A 1 97 ? -7.478 1.515 18.339 1.00 78.56 97 PRO A CA 1
ATOM 776 C C . PRO A 1 97 ? -8.343 1.833 17.114 1.00 78.56 97 PRO A C 1
ATOM 778 O O . PRO A 1 97 ? -8.055 2.768 16.367 1.00 78.56 97 PRO A O 1
ATOM 781 N N . GLY A 1 98 ? -9.400 1.050 16.906 1.00 77.81 98 GLY A N 1
ATOM 782 C CA . GLY A 1 98 ? -10.340 1.245 15.803 1.00 77.81 98 GLY A CA 1
ATOM 783 C C . GLY A 1 98 ? -9.934 0.641 14.457 1.00 77.81 98 GLY A C 1
ATOM 784 O O . GLY A 1 98 ? -10.729 0.691 13.526 1.00 77.81 98 GLY A O 1
ATOM 785 N N . LEU A 1 99 ? -8.742 0.039 14.321 1.00 81.62 99 LEU A N 1
ATOM 786 C CA . LEU A 1 99 ? -8.312 -0.567 13.049 1.00 81.62 99 LEU A CA 1
ATOM 787 C C . LEU A 1 99 ? -9.227 -1.722 12.602 1.00 81.62 99 LEU A C 1
ATOM 789 O O . LEU A 1 99 ? -9.435 -1.917 11.407 1.00 81.62 99 LEU A O 1
ATOM 793 N N . PHE A 1 100 ? -9.745 -2.486 13.565 1.00 80.62 100 PHE A N 1
ATOM 794 C CA . PHE A 1 100 ? -10.571 -3.674 13.332 1.00 80.62 100 PHE A CA 1
ATOM 795 C C . PHE A 1 100 ? -12.055 -3.461 13.651 1.00 80.62 100 PHE A C 1
ATOM 797 O O . PHE A 1 100 ? -12.818 -4.422 13.604 1.00 80.62 100 PHE A O 1
ATOM 804 N N . ASP A 1 101 ? -12.462 -2.237 13.996 1.00 81.94 101 ASP A N 1
ATOM 805 C CA . ASP A 1 101 ? -13.857 -1.939 14.344 1.00 81.94 101 ASP A CA 1
ATOM 806 C C . ASP A 1 101 ? -14.769 -2.001 13.109 1.00 81.94 101 ASP A C 1
ATOM 808 O O . ASP A 1 101 ? -15.951 -2.313 13.225 1.00 81.94 101 ASP A O 1
ATOM 812 N N . ASP A 1 102 ? -14.199 -1.747 11.930 1.00 81.69 102 ASP A N 1
ATOM 813 C CA . ASP A 1 102 ? -14.863 -1.816 10.632 1.00 81.69 102 ASP A CA 1
ATOM 814 C C . ASP A 1 102 ? -13.998 -2.645 9.674 1.00 81.69 102 ASP A C 1
ATOM 816 O O . ASP A 1 102 ? -13.080 -2.126 9.042 1.00 81.69 102 ASP A O 1
ATOM 820 N N . LEU A 1 103 ? -14.242 -3.958 9.621 1.00 82.50 103 LEU A N 1
ATOM 821 C CA . LEU A 1 103 ? -13.573 -4.859 8.672 1.00 82.50 103 LEU A CA 1
ATOM 822 C C . LEU A 1 103 ? -14.176 -4.767 7.263 1.00 82.50 103 LEU A C 1
ATOM 824 O O . LEU A 1 103 ? -13.472 -5.035 6.289 1.00 82.50 103 LEU A O 1
ATOM 828 N N . ASP A 1 104 ? -15.441 -4.351 7.147 1.00 83.56 104 ASP A N 1
ATOM 829 C CA . ASP A 1 104 ? -16.150 -4.215 5.870 1.00 83.56 104 ASP A CA 1
ATOM 830 C C . ASP A 1 104 ? -15.531 -3.123 4.987 1.00 83.56 104 ASP A C 1
ATOM 832 O O . ASP A 1 104 ? -15.635 -3.172 3.760 1.00 83.56 104 ASP A O 1
ATOM 836 N N . ARG A 1 105 ? -14.798 -2.169 5.581 1.00 85.56 105 ARG A N 1
ATOM 837 C CA . ARG A 1 105 ? -14.021 -1.171 4.831 1.00 85.56 105 ARG A CA 1
ATOM 838 C C . ARG A 1 105 ? -12.986 -1.775 3.883 1.00 85.56 105 ARG A C 1
ATOM 840 O O . ARG A 1 105 ? -12.594 -1.080 2.946 1.00 85.56 105 ARG A O 1
ATOM 847 N N . PHE A 1 106 ? -12.491 -2.987 4.151 1.00 88.25 106 PHE A N 1
ATOM 848 C CA . PHE A 1 106 ? -11.471 -3.673 3.347 1.00 88.25 106 PHE A CA 1
ATOM 849 C C . PHE A 1 106 ? -12.119 -4.464 2.205 1.00 88.25 106 PHE A C 1
ATOM 851 O O . PHE A 1 106 ? -11.789 -5.620 1.946 1.00 88.25 106 PHE A O 1
ATOM 858 N N . ASP A 1 107 ? -13.071 -3.823 1.534 1.00 85.81 107 ASP A N 1
ATOM 859 C CA . ASP A 1 107 ? -13.774 -4.358 0.383 1.00 85.81 107 ASP A CA 1
ATOM 860 C C . ASP A 1 107 ? -12.874 -4.426 -0.863 1.00 85.81 107 ASP A C 1
ATOM 862 O O . ASP A 1 107 ? -11.716 -3.996 -0.880 1.00 85.81 107 ASP A O 1
ATOM 866 N N . SER A 1 108 ? -13.431 -4.920 -1.969 1.00 82.06 108 SER A N 1
ATOM 867 C CA . SER A 1 108 ? -12.715 -5.004 -3.246 1.00 82.06 108 SER A CA 1
ATOM 868 C C . SER A 1 108 ? -12.271 -3.646 -3.807 1.00 82.06 108 SER A C 1
ATOM 870 O O . SER A 1 108 ? -11.441 -3.620 -4.712 1.00 82.06 108 SER A O 1
ATOM 872 N N . THR A 1 109 ? -12.824 -2.534 -3.306 1.00 88.81 109 THR A N 1
ATOM 873 C CA . THR A 1 109 ? -12.515 -1.168 -3.758 1.00 88.81 109 THR A CA 1
ATOM 874 C C . THR A 1 109 ? -11.505 -0.458 -2.860 1.00 88.81 109 THR A C 1
ATOM 876 O O . THR A 1 109 ? -11.031 0.624 -3.203 1.00 88.81 109 THR A O 1
ATOM 879 N N . PHE A 1 110 ? -11.138 -1.043 -1.717 1.00 91.44 110 PHE A N 1
ATOM 880 C CA . PHE A 1 110 ? -10.198 -0.449 -0.771 1.00 91.44 110 PHE A CA 1
ATOM 881 C C . PHE A 1 110 ? -8.873 -0.071 -1.429 1.00 91.44 110 PHE A C 1
ATOM 883 O O . PHE A 1 110 ? -8.422 1.060 -1.291 1.00 91.44 110 PHE A O 1
ATOM 890 N N . LEU A 1 111 ? -8.283 -0.973 -2.21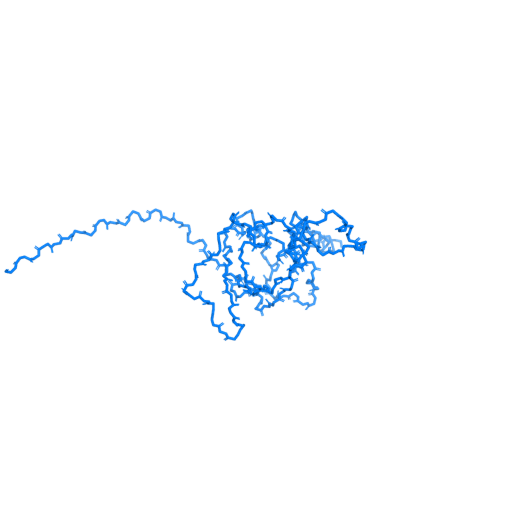3 1.00 93.06 111 LEU A N 1
ATOM 891 C CA . LEU A 1 111 ? -7.010 -0.701 -2.886 1.00 93.06 111 LEU A CA 1
ATOM 892 C C . LEU A 1 111 ? -7.118 0.385 -3.962 1.00 93.06 111 LEU A C 1
ATOM 894 O O . LEU A 1 111 ? -6.142 1.084 -4.201 1.00 93.06 111 LEU A O 1
ATOM 898 N N . ASP A 1 112 ? -8.290 0.565 -4.578 1.00 92.50 112 ASP A N 1
ATOM 899 C CA . ASP A 1 112 ? -8.524 1.635 -5.561 1.00 92.50 112 ASP A CA 1
ATOM 900 C C . ASP A 1 112 ? -8.556 3.030 -4.919 1.00 92.50 112 ASP A C 1
ATOM 902 O O . ASP A 1 112 ? -8.448 4.040 -5.612 1.00 92.50 112 ASP A O 1
ATOM 906 N N . ARG A 1 113 ? -8.684 3.096 -3.589 1.00 93.88 113 ARG A N 1
ATOM 907 C CA . ARG A 1 113 ? -8.617 4.339 -2.814 1.00 93.88 113 ARG A CA 1
ATOM 908 C C . ARG A 1 113 ? -7.199 4.729 -2.437 1.00 93.88 113 ARG A C 1
ATOM 910 O O . ARG A 1 113 ? -7.000 5.838 -1.954 1.00 93.88 113 ARG A O 1
ATOM 917 N N . ILE A 1 114 ? -6.227 3.841 -2.613 1.00 95.38 114 ILE A N 1
ATOM 918 C CA . ILE A 1 114 ? -4.859 4.062 -2.161 1.00 95.38 114 ILE A CA 1
ATOM 919 C C . ILE A 1 114 ? -3.993 4.467 -3.344 1.00 95.38 114 ILE A C 1
ATOM 921 O O . ILE A 1 114 ? -3.775 3.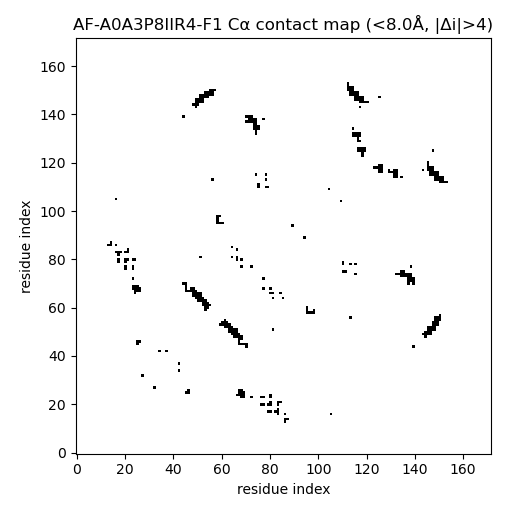685 -4.267 1.00 95.38 114 ILE A O 1
ATOM 925 N N . SER A 1 115 ? -3.446 5.673 -3.273 1.00 94.88 115 SER A N 1
ATOM 926 C CA . SER A 1 115 ? -2.415 6.129 -4.199 1.00 94.88 115 SER A CA 1
ATOM 927 C C . SER A 1 115 ? -1.034 5.955 -3.588 1.00 94.88 115 SER A C 1
ATOM 929 O O . SER A 1 115 ? -0.846 6.102 -2.376 1.00 94.88 115 SER A O 1
ATOM 931 N N . VAL A 1 116 ? -0.061 5.684 -4.454 1.00 95.19 116 VAL A N 1
ATOM 932 C CA . VAL A 1 116 ? 1.350 5.568 -4.089 1.00 95.19 116 VAL A CA 1
ATOM 933 C C . VAL A 1 116 ? 2.080 6.797 -4.596 1.00 95.19 116 VAL A C 1
ATOM 935 O O . VAL A 1 116 ? 2.030 7.092 -5.786 1.00 95.19 116 VAL A O 1
ATOM 938 N N . TYR A 1 117 ? 2.760 7.498 -3.701 1.00 92.94 117 TYR A N 1
ATOM 939 C CA . TYR A 1 117 ? 3.596 8.645 -4.027 1.00 92.94 117 TYR A CA 1
ATOM 940 C C . TYR A 1 117 ? 5.058 8.338 -3.741 1.00 92.94 117 TYR A C 1
ATOM 942 O O . TYR A 1 117 ? 5.371 7.516 -2.877 1.00 92.94 117 TYR A O 1
ATOM 950 N N . ILE A 1 118 ? 5.943 9.024 -4.453 1.00 91.00 118 ILE A N 1
ATOM 951 C CA . ILE A 1 118 ? 7.372 9.022 -4.155 1.00 91.00 118 ILE A CA 1
ATOM 952 C C . ILE A 1 118 ? 7.604 9.876 -2.906 1.00 91.00 118 ILE A C 1
ATOM 954 O O . ILE A 1 118 ? 6.909 10.868 -2.668 1.00 91.00 118 ILE A O 1
ATOM 958 N N . LEU A 1 119 ? 8.556 9.454 -2.082 1.00 85.75 119 LEU A N 1
ATOM 959 C CA . LEU A 1 119 ? 8.961 10.173 -0.886 1.00 85.75 119 LEU A CA 1
ATOM 960 C C . LEU A 1 119 ? 10.486 10.277 -0.870 1.00 85.75 119 LEU A C 1
ATOM 962 O O . LEU A 1 119 ? 11.153 9.272 -0.642 1.00 85.75 119 LEU A O 1
ATOM 966 N N . ASP A 1 120 ? 11.025 11.474 -1.095 1.00 75.44 120 ASP A N 1
ATOM 967 C CA . ASP A 1 120 ? 12.478 11.697 -1.098 1.00 75.44 120 ASP A CA 1
ATOM 968 C C . ASP A 1 120 ? 13.079 11.537 0.301 1.00 75.44 120 ASP A C 1
ATOM 970 O O . ASP A 1 120 ? 14.025 10.773 0.505 1.00 75.44 120 ASP A O 1
ATOM 974 N N . THR A 1 121 ? 12.486 12.197 1.300 1.00 69.38 121 THR A N 1
ATOM 975 C CA . THR A 1 121 ? 12.875 12.033 2.700 1.00 69.38 121 THR A CA 1
ATOM 976 C C . THR A 1 121 ? 11.648 11.864 3.599 1.00 69.38 121 THR A C 1
ATOM 978 O O . THR A 1 121 ? 10.597 12.459 3.358 1.00 69.38 121 THR A O 1
ATOM 981 N N . PRO A 1 122 ? 11.742 11.054 4.668 1.00 66.00 122 PRO A N 1
ATOM 982 C CA . PRO A 1 122 ? 10.630 10.852 5.599 1.00 66.00 122 PRO A CA 1
ATOM 983 C C . PRO A 1 122 ? 10.304 12.091 6.447 1.00 66.00 122 PRO A C 1
ATOM 985 O O . PRO A 1 122 ? 9.240 12.143 7.076 1.00 66.00 122 PRO A O 1
ATOM 988 N N . GLU A 1 123 ? 11.225 13.057 6.483 1.00 67.62 123 GLU A N 1
ATOM 989 C CA . GLU A 1 123 ? 11.109 14.337 7.185 1.00 67.62 123 GLU A CA 1
ATOM 990 C C . GLU A 1 123 ? 10.397 15.399 6.335 1.00 67.62 123 GLU A C 1
ATOM 992 O O . GLU A 1 123 ? 9.769 16.305 6.886 1.00 67.62 123 GLU A O 1
ATOM 997 N N . GLU A 1 124 ? 10.437 15.264 5.009 1.00 67.00 124 GLU A N 1
ATOM 998 C CA . GLU A 1 124 ? 9.749 16.156 4.082 1.00 67.0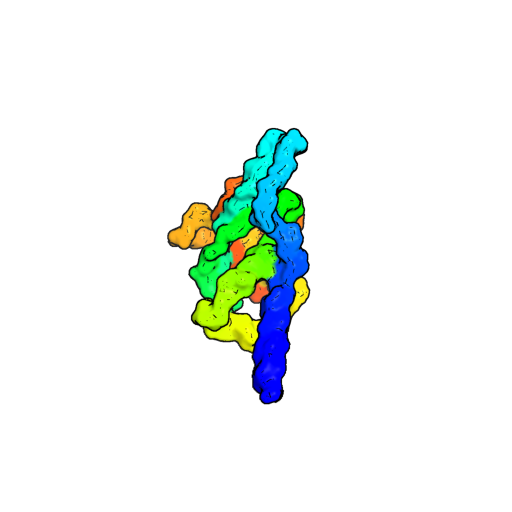0 124 GLU A CA 1
ATOM 999 C C . GLU A 1 124 ? 8.310 15.708 3.807 1.00 67.00 124 GLU A C 1
ATOM 1001 O O . GLU A 1 124 ? 7.881 14.586 4.093 1.00 67.00 124 GLU A O 1
ATOM 1006 N N . ASN A 1 125 ? 7.506 16.644 3.300 1.00 69.94 125 ASN A N 1
ATOM 1007 C CA . ASN A 1 125 ? 6.178 16.302 2.813 1.00 69.94 125 ASN A CA 1
ATOM 1008 C C . ASN A 1 125 ? 6.291 15.448 1.548 1.00 69.94 125 ASN A C 1
ATOM 1010 O O . ASN A 1 125 ? 7.292 15.488 0.844 1.00 69.94 125 ASN A O 1
ATOM 1014 N N . VAL A 1 126 ? 5.220 14.708 1.258 1.00 74.25 126 VAL A N 1
ATOM 1015 C CA . VAL A 1 126 ? 5.075 13.996 -0.015 1.00 74.25 126 VAL A CA 1
ATOM 1016 C C . VAL A 1 126 ? 5.338 14.965 -1.160 1.00 74.25 126 VAL A C 1
ATOM 1018 O O . VAL A 1 126 ? 4.744 16.051 -1.187 1.00 74.25 126 VAL A O 1
ATOM 1021 N N . ASP A 1 127 ? 6.225 14.555 -2.064 1.00 70.56 127 ASP A N 1
ATOM 1022 C CA . ASP A 1 127 ? 6.607 15.354 -3.215 1.00 70.56 127 ASP A CA 1
ATOM 1023 C C . ASP A 1 127 ? 5.348 15.669 -4.030 1.00 70.56 127 ASP A C 1
ATOM 1025 O O . ASP A 1 127 ? 4.683 14.788 -4.577 1.00 70.56 127 ASP A O 1
ATOM 1029 N N . SER A 1 128 ? 4.967 16.945 -4.012 1.00 68.69 128 SER A N 1
ATOM 1030 C CA . SER A 1 128 ? 3.759 17.437 -4.673 1.00 68.69 128 SER A CA 1
ATOM 1031 C C . SER A 1 128 ? 4.000 17.730 -6.155 1.00 68.69 128 SER A C 1
ATOM 1033 O O . SER A 1 128 ? 3.042 18.009 -6.877 1.00 68.69 128 SER A O 1
ATOM 1035 N N . GLU A 1 129 ? 5.256 17.685 -6.605 1.00 73.56 129 GLU A N 1
ATOM 1036 C CA . GLU A 1 129 ? 5.658 17.874 -7.999 1.00 73.56 129 GLU A CA 1
ATOM 1037 C C . GLU A 1 129 ? 5.536 16.568 -8.796 1.00 73.56 129 GLU A C 1
ATOM 1039 O O . GLU A 1 129 ? 5.312 16.609 -10.010 1.00 73.56 129 GLU A O 1
ATOM 1044 N N . PHE A 1 130 ? 5.584 15.413 -8.120 1.00 77.19 130 PHE A N 1
ATOM 1045 C CA . PHE A 1 130 ? 5.361 14.110 -8.739 1.00 77.19 130 PHE A CA 1
ATOM 1046 C C . PHE A 1 130 ? 3.908 13.619 -8.604 1.00 77.19 130 PHE A C 1
ATOM 1048 O O . PHE A 1 130 ? 3.356 13.554 -7.500 1.00 77.19 130 PHE A O 1
ATOM 1055 N N . PRO A 1 131 ? 3.259 13.217 -9.717 1.00 87.06 131 PRO A N 1
ATOM 1056 C CA . PRO A 1 131 ? 1.948 12.584 -9.651 1.00 87.06 131 PRO A CA 1
ATOM 1057 C C . PRO A 1 131 ? 2.036 11.217 -8.949 1.00 87.06 131 PRO A C 1
ATOM 1059 O O . PRO A 1 131 ? 3.109 10.606 -8.910 1.00 87.06 131 PRO A O 1
ATOM 1062 N N . PRO A 1 132 ? 0.909 10.694 -8.429 1.00 92.25 132 PRO A N 1
ATOM 1063 C CA . PRO A 1 132 ? 0.879 9.334 -7.912 1.00 92.25 132 PRO A CA 1
ATOM 1064 C C . PRO A 1 132 ? 1.243 8.326 -9.008 1.00 92.25 132 PRO A C 1
ATOM 1066 O O . PRO A 1 132 ? 0.931 8.528 -10.185 1.00 92.25 132 PRO A O 1
ATOM 1069 N N . LEU A 1 133 ? 1.880 7.228 -8.607 1.00 93.69 133 LEU A N 1
ATOM 1070 C CA . LEU A 1 133 ? 2.264 6.147 -9.509 1.00 93.69 133 LEU A CA 1
ATOM 1071 C C . LEU A 1 133 ? 1.023 5.493 -10.128 1.00 93.69 133 LEU A C 1
ATOM 1073 O O . LEU A 1 133 ? 0.010 5.299 -9.449 1.00 93.69 133 LEU A O 1
ATOM 1077 N N . ASP A 1 134 ? 1.116 5.108 -11.403 1.00 94.69 134 ASP A N 1
ATOM 1078 C CA . ASP A 1 134 ? 0.004 4.447 -12.086 1.00 94.69 134 ASP A CA 1
ATOM 1079 C C . ASP A 1 134 ? -0.237 3.048 -11.486 1.00 94.69 134 ASP A C 1
ATOM 1081 O O . ASP A 1 134 ? 0.701 2.248 -11.409 1.00 94.69 134 ASP A O 1
ATOM 1085 N N . PRO A 1 135 ? -1.477 2.703 -11.086 1.00 94.62 135 PRO A N 1
ATOM 1086 C CA . PRO A 1 135 ? -1.782 1.431 -10.430 1.00 94.62 135 PRO A CA 1
ATOM 1087 C C . PRO A 1 135 ? -1.463 0.197 -11.289 1.00 94.62 135 PRO A C 1
ATOM 1089 O O . PRO A 1 135 ? -1.282 -0.892 -10.737 1.00 94.62 135 PRO A O 1
ATOM 1092 N N . THR A 1 136 ? -1.414 0.341 -12.616 1.00 95.88 136 THR A N 1
ATOM 1093 C CA . THR A 1 136 ? -1.158 -0.748 -13.571 1.00 95.88 136 THR A CA 1
ATOM 1094 C C . THR A 1 136 ? 0.315 -0.904 -13.931 1.00 95.88 136 THR A C 1
ATOM 1096 O O . THR A 1 136 ? 0.710 -1.958 -14.435 1.00 95.88 136 THR A O 1
ATOM 1099 N N . ASP A 1 137 ? 1.141 0.100 -13.640 1.00 95.94 137 ASP A N 1
ATOM 1100 C CA . ASP A 1 137 ? 2.566 0.035 -13.930 1.00 95.94 137 ASP A CA 1
ATOM 1101 C C . ASP A 1 137 ? 3.281 -0.984 -13.026 1.00 95.94 137 ASP A C 1
ATOM 1103 O O . ASP A 1 137 ? 2.908 -1.165 -11.863 1.00 95.94 137 ASP A O 1
ATOM 1107 N N . PRO A 1 138 ? 4.353 -1.638 -13.510 1.00 94.50 138 PRO A N 1
ATOM 1108 C CA . PRO A 1 138 ? 5.232 -2.430 -12.657 1.00 94.50 138 PRO A CA 1
ATOM 1109 C C . PRO A 1 138 ? 5.910 -1.544 -11.607 1.00 94.50 138 PRO A C 1
ATOM 1111 O O . PRO A 1 138 ? 6.523 -0.540 -11.961 1.00 94.50 138 PRO A O 1
ATOM 1114 N N . ILE A 1 139 ? 5.903 -1.940 -10.332 1.00 94.25 139 ILE A N 1
ATOM 1115 C CA . ILE A 1 139 ? 6.496 -1.124 -9.254 1.00 94.25 139 ILE A CA 1
ATOM 1116 C C . ILE A 1 139 ? 8.000 -0.874 -9.458 1.00 94.25 139 ILE A C 1
ATOM 1118 O O . ILE A 1 139 ? 8.503 0.214 -9.206 1.00 94.25 139 ILE A O 1
ATOM 1122 N N . HIS A 1 140 ? 8.707 -1.855 -10.022 1.00 91.69 140 HIS A N 1
ATOM 1123 C CA . HIS A 1 140 ? 10.140 -1.771 -10.313 1.00 91.69 140 HIS A CA 1
ATOM 1124 C C . HIS A 1 140 ? 10.491 -0.840 -11.482 1.00 91.69 140 HIS A C 1
ATOM 1126 O O . HIS A 1 140 ? 11.671 -0.586 -11.705 1.00 91.69 140 HIS A O 1
ATOM 1132 N N . LYS A 1 141 ? 9.496 -0.352 -12.238 1.00 91.31 141 LYS A N 1
ATOM 1133 C CA . LYS A 1 141 ? 9.688 0.657 -13.292 1.00 91.31 141 LYS A CA 1
ATOM 1134 C C . LYS A 1 141 ? 10.241 1.960 -12.715 1.00 91.31 141 LYS A C 1
ATOM 1136 O O . LYS A 1 141 ? 10.951 2.683 -13.402 1.00 91.31 141 LYS A O 1
ATOM 1141 N N . TYR A 1 142 ? 9.878 2.252 -11.471 1.00 85.31 142 TYR A N 1
ATOM 1142 C CA . TYR A 1 142 ? 10.225 3.476 -10.777 1.00 85.31 142 TYR A CA 1
ATOM 1143 C C . TYR A 1 142 ? 11.519 3.251 -9.992 1.00 85.31 142 TYR A C 1
ATOM 1145 O O . TYR A 1 142 ? 11.598 2.363 -9.145 1.00 85.31 142 TYR A O 1
ATOM 1153 N N . GLU A 1 143 ? 12.557 4.038 -10.259 1.00 84.38 143 GLU A N 1
ATOM 1154 C CA . GLU A 1 143 ? 13.883 3.914 -9.626 1.00 84.38 143 GLU A CA 1
ATOM 1155 C C . GLU A 1 143 ? 13.931 4.534 -8.213 1.00 84.38 143 GLU A C 1
ATOM 1157 O O . GLU A 1 143 ? 14.981 4.946 -7.741 1.00 84.38 143 GLU A O 1
ATOM 1162 N N . PHE A 1 144 ? 12.792 4.551 -7.505 1.00 87.19 144 PHE A N 1
ATOM 1163 C CA . PHE A 1 144 ? 12.654 5.073 -6.140 1.00 87.19 144 PHE A CA 1
ATOM 1164 C C . PHE A 1 144 ? 12.430 3.957 -5.122 1.00 87.19 144 PHE A C 1
ATOM 1166 O O . PHE A 1 144 ? 11.635 3.052 -5.371 1.00 87.19 144 PHE A O 1
ATOM 1173 N N . ASP A 1 145 ? 13.121 4.022 -3.985 1.00 88.31 145 ASP A N 1
ATOM 1174 C CA . ASP A 1 145 ? 13.020 3.013 -2.920 1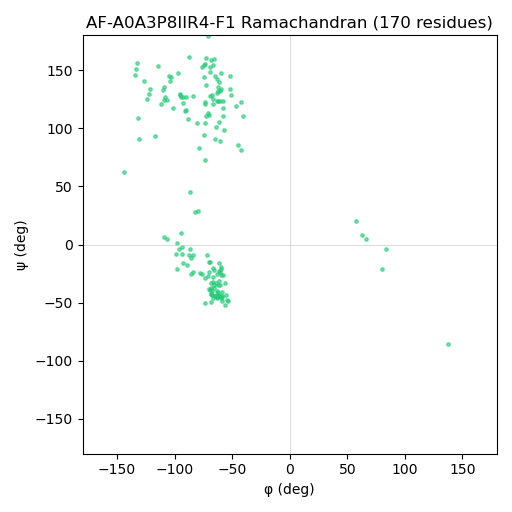.00 88.31 145 ASP A CA 1
ATOM 1175 C C . ASP A 1 145 ? 12.064 3.430 -1.794 1.00 88.31 145 ASP A C 1
ATOM 1177 O O . ASP A 1 145 ? 11.563 2.576 -1.065 1.00 88.31 145 ASP A O 1
ATOM 1181 N N . SER A 1 146 ? 11.784 4.727 -1.654 1.00 92.44 146 SER A N 1
ATOM 1182 C CA . SER A 1 146 ? 10.947 5.285 -0.589 1.00 92.44 146 SER A CA 1
ATOM 1183 C C . SER A 1 146 ? 9.611 5.771 -1.139 1.00 92.44 146 SER A C 1
ATOM 1185 O O . SER A 1 146 ? 9.553 6.588 -2.059 1.00 92.44 146 SER A O 1
ATOM 1187 N N . LEU A 1 147 ? 8.522 5.251 -0.571 1.00 93.94 147 LEU A N 1
ATOM 1188 C CA . LEU A 1 147 ? 7.160 5.460 -1.057 1.00 93.94 147 LEU A CA 1
ATOM 1189 C C . LEU A 1 147 ? 6.209 5.823 0.087 1.00 93.94 147 LEU A C 1
ATOM 1191 O O . LEU A 1 147 ? 6.375 5.376 1.223 1.00 93.94 147 LEU A O 1
ATOM 1195 N N . ALA A 1 148 ? 5.163 6.581 -0.227 1.00 94.25 148 ALA A N 1
ATOM 1196 C CA . ALA A 1 148 ? 4.106 6.970 0.698 1.00 94.25 148 ALA A CA 1
ATOM 1197 C C . ALA A 1 148 ? 2.731 6.524 0.183 1.00 94.25 148 ALA A C 1
ATOM 1199 O O . ALA A 1 148 ? 2.358 6.811 -0.953 1.00 94.25 148 ALA A O 1
ATOM 1200 N N . LEU A 1 149 ? 1.956 5.854 1.040 1.00 95.44 149 LEU A N 1
ATOM 1201 C CA . LEU A 1 149 ? 0.562 5.499 0.779 1.00 95.44 149 LEU A CA 1
ATOM 1202 C C . LEU A 1 149 ? -0.377 6.577 1.317 1.00 95.44 149 LEU A C 1
ATOM 1204 O O . LEU A 1 149 ? -0.333 6.934 2.502 1.00 95.44 149 LEU A O 1
ATOM 1208 N N . ILE A 1 150 ? -1.259 7.060 0.449 1.00 93.69 150 ILE A N 1
ATOM 1209 C CA . ILE A 1 150 ? -2.302 8.026 0.792 1.00 93.69 150 ILE A CA 1
ATOM 1210 C C . ILE A 1 150 ? -3.650 7.435 0.396 1.00 93.69 150 ILE A C 1
ATOM 1212 O O . ILE A 1 150 ? -3.854 7.060 -0.756 1.00 93.69 150 ILE A O 1
ATOM 1216 N N . GLU A 1 151 ? -4.570 7.362 1.355 1.00 93.94 151 GLU A N 1
ATOM 1217 C CA . GLU A 1 151 ? -5.961 7.020 1.088 1.00 93.94 151 GLU A CA 1
ATOM 1218 C C . GLU A 1 151 ? -6.723 8.269 0.652 1.00 93.94 151 GLU A C 1
ATOM 1220 O O . GLU A 1 151 ? -6.728 9.299 1.330 1.00 93.94 151 GLU A O 1
ATOM 1225 N N . HIS A 1 152 ? -7.403 8.159 -0.477 1.00 89.12 152 HIS A N 1
ATOM 1226 C CA . HIS A 1 152 ? -8.351 9.147 -0.944 1.00 89.12 152 HIS A CA 1
ATOM 1227 C C . HIS A 1 152 ? -9.747 8.722 -0.515 1.00 89.12 152 HIS A C 1
ATOM 1229 O O . HIS A 1 152 ? -10.192 7.599 -0.768 1.00 89.12 152 HIS A O 1
ATOM 1235 N N . THR A 1 153 ? -10.477 9.644 0.103 1.00 70.38 153 THR A N 1
ATOM 1236 C CA . THR A 1 153 ? -11.914 9.467 0.233 1.00 70.38 153 THR A CA 1
ATOM 1237 C C . THR A 1 153 ? -12.483 9.448 -1.178 1.00 70.38 153 THR A C 1
ATOM 1239 O O . THR A 1 153 ? -12.266 10.370 -1.964 1.00 70.38 153 THR A O 1
ATOM 1242 N N . VAL A 1 154 ? -13.192 8.375 -1.529 1.00 55.19 154 VAL A N 1
ATOM 1243 C CA . VAL A 1 154 ? -14.026 8.386 -2.727 1.00 55.19 154 VAL A CA 1
ATOM 1244 C C . VAL A 1 154 ? -15.107 9.412 -2.433 1.00 55.19 154 VAL A C 1
ATOM 1246 O O . VAL A 1 154 ? -16.162 9.092 -1.890 1.00 55.19 154 VAL A O 1
ATOM 1249 N N . THR A 1 155 ? -14.874 10.672 -2.793 1.00 42.47 155 THR A N 1
ATOM 1250 C CA . THR A 1 155 ? -15.973 11.455 -3.325 1.00 42.47 155 THR A CA 1
ATOM 1251 C C . THR A 1 155 ? -16.434 10.639 -4.512 1.00 42.47 155 THR A C 1
ATOM 1253 O O . THR A 1 155 ? -15.788 10.603 -5.560 1.00 42.47 155 THR A O 1
ATOM 1256 N N . ARG A 1 156 ? -17.505 9.863 -4.301 1.00 37.38 156 ARG A N 1
ATOM 1257 C CA . ARG A 1 156 ? -18.313 9.311 -5.380 1.00 37.38 156 ARG A CA 1
ATOM 1258 C C . ARG A 1 156 ? -18.410 10.457 -6.366 1.00 37.38 156 ARG A C 1
ATOM 1260 O O . ARG A 1 156 ? -18.946 11.498 -5.996 1.00 37.38 156 ARG A O 1
ATOM 1267 N N . LYS A 1 157 ? -17.763 10.321 -7.526 1.00 37.28 157 LYS A N 1
ATOM 1268 C CA . LYS A 1 157 ? -17.846 11.311 -8.589 1.00 37.28 157 LYS A CA 1
ATOM 1269 C C . LYS A 1 157 ? -19.322 11.369 -8.950 1.00 37.28 157 LYS A C 1
ATOM 1271 O O . LYS A 1 157 ? -19.802 10.574 -9.745 1.00 37.28 157 LYS A O 1
ATOM 1276 N N . GLU A 1 158 ? -20.070 12.235 -8.280 1.00 34.94 158 GLU A N 1
ATOM 1277 C CA . GLU A 1 158 ? -21.215 12.848 -8.900 1.00 34.94 158 GLU A CA 1
ATOM 1278 C C . GLU A 1 158 ? -20.626 13.540 -10.116 1.00 34.94 158 GLU A C 1
ATOM 1280 O O . GLU A 1 158 ? -19.721 14.369 -9.981 1.00 34.94 158 GLU A O 1
ATOM 1285 N N . ASP A 1 159 ? -21.071 13.105 -11.291 1.00 40.41 159 ASP A N 1
ATOM 1286 C CA . ASP A 1 159 ? -20.988 13.817 -12.552 1.00 40.41 159 ASP A CA 1
ATOM 1287 C C . ASP A 1 159 ? -21.330 15.295 -12.334 1.00 40.41 159 ASP A C 1
ATOM 1289 O O . ASP A 1 159 ? -22.438 15.768 -12.587 1.00 40.41 159 ASP A O 1
ATOM 1293 N N . THR A 1 160 ? -20.358 16.074 -11.876 1.00 36.06 160 THR A N 1
ATOM 1294 C CA . THR A 1 160 ? -20.388 17.515 -12.006 1.00 36.06 160 THR A CA 1
ATOM 1295 C C . THR A 1 160 ? -19.961 17.765 -13.432 1.00 36.06 160 THR A C 1
ATOM 1297 O O . THR A 1 160 ? -18.803 18.004 -13.758 1.00 36.06 160 THR A O 1
ATOM 1300 N N . LYS A 1 161 ? -20.965 17.654 -14.302 1.00 38.69 161 LYS A N 1
ATOM 1301 C CA . LYS A 1 161 ? -21.101 18.437 -15.519 1.00 38.69 161 LYS A CA 1
ATOM 1302 C C . LYS A 1 161 ? -20.787 19.886 -15.143 1.00 38.69 161 LYS A C 1
ATOM 1304 O O . LYS A 1 161 ? -21.674 20.637 -14.735 1.00 38.69 161 LYS A O 1
ATOM 1309 N N . SER A 1 162 ? -19.504 20.238 -15.161 1.00 41.34 162 SER A N 1
ATOM 1310 C CA . SER A 1 162 ? -19.032 21.589 -14.907 1.00 41.34 162 SER A CA 1
ATOM 1311 C C . SER A 1 162 ? -19.645 22.456 -15.984 1.00 41.34 162 SER A C 1
ATOM 1313 O O . SER A 1 162 ? -19.295 22.362 -17.158 1.00 41.34 162 SER A O 1
ATOM 1315 N N . LYS A 1 163 ? -20.650 23.219 -15.554 1.00 40.22 163 LYS A N 1
ATOM 1316 C CA . LYS A 1 163 ? -21.307 24.269 -16.312 1.00 40.22 163 LYS A CA 1
ATOM 1317 C C . LYS A 1 163 ? -20.243 25.076 -17.040 1.00 40.22 163 LYS A C 1
ATOM 1319 O O . LYS A 1 163 ? -19.333 25.622 -16.421 1.00 40.22 163 LYS A O 1
ATOM 1324 N N . GLU A 1 164 ? -20.405 25.124 -18.350 1.00 39.47 164 GLU A N 1
ATOM 1325 C CA . GLU A 1 164 ? -19.723 26.032 -19.252 1.00 39.47 164 GLU A CA 1
ATOM 1326 C C . GLU A 1 164 ? -19.790 27.446 -18.658 1.00 39.47 164 GLU A C 1
ATOM 1328 O O . GLU A 1 164 ? -20.869 27.982 -18.397 1.00 39.47 164 GLU A O 1
ATOM 1333 N N . VAL A 1 165 ? -18.627 28.027 -18.375 1.00 48.16 165 VAL A N 1
ATOM 1334 C CA . VAL A 1 165 ? -18.517 29.434 -17.988 1.00 48.16 165 VAL A CA 1
ATOM 1335 C C . VAL A 1 165 ? -18.737 30.252 -19.264 1.00 48.16 165 VAL A C 1
ATOM 1337 O O . VAL A 1 165 ? -17.975 30.063 -20.215 1.00 48.16 165 VAL A O 1
ATOM 1340 N N . PRO A 1 166 ? -19.738 31.149 -19.352 1.00 44.38 166 PRO A N 1
ATOM 1341 C CA . PRO A 1 166 ? -19.851 32.008 -20.518 1.00 44.38 166 PRO A CA 1
ATOM 1342 C C . PRO A 1 166 ? -18.718 33.040 -20.479 1.00 44.38 166 PRO A C 1
ATOM 1344 O O . PRO A 1 166 ? -18.666 33.901 -19.600 1.00 44.38 166 PRO A O 1
ATOM 1347 N N . LEU A 1 167 ? -17.796 32.940 -21.438 1.00 46.62 167 LEU A N 1
ATOM 1348 C CA . LEU A 1 167 ? -16.790 33.961 -21.727 1.00 46.62 167 LEU A CA 1
ATOM 1349 C C . LEU A 1 167 ? -17.500 35.232 -22.212 1.00 46.62 167 LEU A C 1
ATOM 1351 O O . LEU A 1 167 ? -17.917 35.324 -23.365 1.00 46.62 167 LEU A O 1
ATOM 1355 N N . VAL A 1 168 ? -17.643 36.218 -21.328 1.00 48.53 168 VAL A N 1
ATOM 1356 C CA . VAL A 1 168 ? -18.053 37.574 -21.711 1.00 48.53 168 VAL A CA 1
ATOM 1357 C C . VAL A 1 168 ? -16.816 38.303 -22.234 1.00 48.53 168 VAL A C 1
ATOM 1359 O O . VAL A 1 168 ? -15.945 38.702 -21.465 1.00 48.53 168 VAL A O 1
ATOM 1362 N N . LEU A 1 169 ? -16.732 38.461 -23.555 1.00 45.19 169 LEU A N 1
ATOM 1363 C CA . LEU A 1 169 ? -15.788 39.371 -24.201 1.00 45.19 169 LEU A CA 1
ATOM 1364 C C . LEU A 1 169 ? -16.218 40.816 -23.914 1.00 45.19 169 LEU A C 1
ATOM 1366 O O . LEU A 1 169 ? -17.243 41.271 -24.417 1.00 45.19 169 LEU A O 1
ATOM 1370 N N . VAL A 1 170 ? -15.429 41.537 -23.119 1.00 44.81 170 VAL A N 1
ATOM 1371 C CA . VAL A 1 170 ? -15.516 42.999 -23.021 1.00 44.81 170 VAL A CA 1
ATOM 1372 C C . VAL A 1 170 ? -14.564 43.585 -24.058 1.00 44.81 170 VAL A C 1
ATOM 1374 O O . VAL A 1 170 ? -13.353 43.399 -23.969 1.00 44.81 170 VAL A O 1
ATOM 1377 N N . THR A 1 171 ? -15.114 44.276 -25.053 1.00 48.34 171 THR A N 1
ATOM 1378 C CA . THR A 1 171 ? -14.350 45.152 -25.948 1.00 48.34 171 THR A CA 1
ATOM 1379 C C . THR A 1 171 ? -14.339 46.551 -25.334 1.00 48.34 171 THR A C 1
ATOM 1381 O O . THR A 1 171 ? -15.406 47.066 -24.997 1.00 48.34 171 THR A O 1
ATOM 1384 N N . VAL A 1 172 ? -13.152 47.140 -25.168 1.00 53.53 172 VAL A N 1
ATOM 1385 C CA . VAL A 1 172 ? -12.963 48.580 -24.918 1.00 53.53 172 VAL A CA 1
ATOM 1386 C C . VAL A 1 172 ? -12.461 49.257 -26.180 1.00 53.53 172 VAL A C 1
ATOM 1388 O O . VAL A 1 172 ? -11.682 48.603 -26.912 1.00 53.53 172 VAL A O 1
#

Foldseek 3Di:
DVVVVVVVVLVVLLLCQLVVLVVFALPDPDDDDDCVPPDPPQVVLQAAWAWEFQCADPQDDGDTDIGRTGWQQFQLSSVSRVVSVVSVPDDPVNRGPPPSVCPVCSDPCNSVQKFKAADPDPPDDGPPVDDTDDRNDTPSVDPGRYIYIHGHDPPVPPPPPPPDDDDDDDDD

pLDDT: mean 78.11, std 17.25, range [34.94, 97.0]

Secondary structure (DSSP, 8-state):
-HHHHHHHHHHHHHHHTTGGGGGGB-S-SSSPP--TTPPTTHHHHHH--EEEEEEE-TT--S-EEEE-BPTT-BHHHHHHHHHHHHHHH--TTSPPTTTTS-STTSSTTTGGGEEEEE-S-TTSPP-SSSPPPPTTSBGGGS--SEEEEEEPP-------------------

Solvent-accessible surface area (backbone atoms only — not comparable to full-atom values): 10464 Å² total; per-residue (Å²): 105,73,68,58,49,52,53,51,50,52,49,54,54,55,71,51,48,46,50,85,25,56,81,41,55,42,68,72,93,67,71,80,76,86,60,92,82,58,55,91,66,52,59,58,58,38,67,40,60,30,44,37,26,36,61,49,33,86,66,53,67,79,48,76,44,82,45,35,47,32,78,81,36,23,35,48,52,45,54,37,30,51,52,24,49,49,58,74,69,53,48,84,89,73,54,58,84,66,49,74,78,54,65,76,66,72,43,96,59,42,65,80,30,50,42,42,30,58,31,94,46,94,89,52,74,69,51,84,87,56,73,61,59,57,52,79,41,42,50,81,77,50,98,68,48,34,33,31,35,34,51,50,80,79,71,73,79,68,85,71,76,72,74,81,75,81,82,78,83,81,86,132